Protein AF-A0A6V7RJF6-F1 (afdb_monomer_lite)

Organism: NCBI:txid2759181

InterPro domains:
  IPR000829 DAGK family [PF01219] (1-76)
  IPR000829 DAGK family [PS01069] (29-40)
  IPR000829 DAGK family [PTHR34299] (2-83)
  IPR033717 Undecaprenol kinase [cd14265] (2-76)
  IPR036945 Diacylglycerol kinase (DAGK) superfamily [G3DSA:1.10.287.3610] (1-80)

Sequence (84 aa):
MILISFLLGINSLEWLFIISAIFFVLITEVINTAIEYTVDLFTDSYSIYAKHAKDLGALAVLLASIYAVIIGMIILLPYLIQLF

Secondary structure (DSSP, 8-state):
-HHHHHHTT--HHHHHHHHHHHHHHHHHHHHHHHHHHHHHHH-SS--HHHHHHHHHHHHHHHHHHHHHHHHHHHHHHHHHHHT-

Foldseek 3Di:
DVVLCVVLVFDPVLVVQLVCLVVQLVVLLVVLVVQLVVLVVVDPDDDPVSVVSNVVSVVSSVVSNVSNVVSCCVGNVVSVVVVD

Structure (mmCIF, N/CA/C/O backbone):
data_AF-A0A6V7RJF6-F1
#
_entry.id   AF-A0A6V7RJF6-F1
#
loop_
_atom_site.group_PDB
_atom_site.id
_atom_site.type_symbol
_atom_site.label_atom_id
_atom_site.label_alt_id
_atom_site.label_comp_id
_atom_site.label_asym_id
_atom_site.label_entity_id
_atom_site.label_seq_id
_atom_site.pdbx_PDB_ins_code
_atom_site.Cartn_x
_atom_site.Cartn_y
_atom_site.Cartn_z
_atom_site.occupancy
_atom_site.B_iso_or_equiv
_atom_site.auth_seq_id
_atom_site.auth_comp_id
_atom_site.auth_asym_id
_atom_site.auth_atom_id
_atom_site.pdbx_PDB_model_num
ATOM 1 N N . MET A 1 1 ? -12.036 -4.598 4.900 1.00 78.50 1 MET A N 1
ATOM 2 C CA . MET A 1 1 ? -11.987 -3.420 5.794 1.00 78.50 1 MET A CA 1
ATOM 3 C C . MET A 1 1 ? -13.227 -2.558 5.644 1.00 78.50 1 MET A C 1
ATOM 5 O O . MET A 1 1 ? -14.017 -2.577 6.566 1.00 78.50 1 MET A O 1
ATOM 9 N N . ILE A 1 2 ? -13.475 -1.933 4.485 1.00 83.62 2 ILE A N 1
ATOM 10 C CA . ILE A 1 2 ? -14.570 -0.957 4.280 1.00 83.62 2 ILE A CA 1
ATOM 11 C C . ILE A 1 2 ? -15.944 -1.421 4.800 1.00 83.62 2 ILE A C 1
ATOM 13 O O . ILE A 1 2 ? -16.564 -0.712 5.585 1.00 83.62 2 ILE A O 1
ATOM 17 N N . LEU A 1 3 ? -16.416 -2.612 4.409 1.00 83.25 3 LEU A N 1
ATOM 18 C CA . LEU A 1 3 ? -17.734 -3.102 4.840 1.00 83.25 3 LEU A CA 1
ATOM 19 C C . LEU A 1 3 ? -17.820 -3.275 6.366 1.00 83.25 3 LEU A C 1
ATOM 21 O O . LEU A 1 3 ? -18.799 -2.875 6.982 1.00 83.25 3 LEU A O 1
ATOM 25 N N . ILE A 1 4 ? -16.772 -3.830 6.976 1.00 79.50 4 ILE A N 1
ATOM 26 C CA . ILE A 1 4 ? -16.700 -4.080 8.422 1.00 79.50 4 ILE A CA 1
ATOM 27 C C . ILE A 1 4 ? -16.637 -2.744 9.179 1.00 79.50 4 ILE A C 1
ATOM 29 O O . ILE A 1 4 ? -17.361 -2.551 10.147 1.00 79.50 4 ILE A O 1
ATOM 33 N N . SER A 1 5 ? -15.836 -1.795 8.692 1.00 81.44 5 SER A N 1
ATOM 34 C CA . SER A 1 5 ? -15.741 -0.430 9.222 1.00 81.44 5 SER A CA 1
ATOM 35 C C . SER A 1 5 ? -17.078 0.306 9.220 1.00 81.44 5 SER A C 1
ATOM 37 O O . SER A 1 5 ? -17.398 1.006 10.177 1.00 81.44 5 SER A O 1
ATOM 39 N N . PHE A 1 6 ? -17.868 0.132 8.157 1.00 81.50 6 PHE A N 1
ATOM 40 C CA . PHE A 1 6 ? -19.195 0.731 8.045 1.00 81.50 6 PHE A CA 1
ATOM 41 C C . PHE A 1 6 ? -20.189 0.116 9.034 1.00 81.50 6 PHE A C 1
ATOM 43 O O . PHE A 1 6 ? -20.945 0.843 9.669 1.00 81.50 6 PHE A O 1
ATOM 50 N N . LEU A 1 7 ? -20.153 -1.208 9.208 1.00 81.50 7 LEU A N 1
ATOM 51 C CA . LEU A 1 7 ? -21.026 -1.917 10.147 1.00 81.50 7 LEU A CA 1
ATOM 52 C C . LEU A 1 7 ? -20.714 -1.596 11.617 1.00 81.50 7 LEU A C 1
ATOM 54 O O . LEU A 1 7 ? -21.628 -1.581 12.435 1.00 81.50 7 LEU A O 1
ATOM 58 N N . LEU A 1 8 ? -19.446 -1.335 11.948 1.00 81.94 8 LEU A N 1
ATOM 59 C CA . LEU A 1 8 ? -18.995 -1.076 13.321 1.00 81.94 8 LEU A CA 1
ATOM 60 C C . LEU A 1 8 ? -19.102 0.398 13.749 1.00 81.94 8 LEU A C 1
ATOM 62 O O . LEU A 1 8 ? -18.851 0.703 14.910 1.00 81.94 8 LEU A O 1
ATOM 66 N N . GLY A 1 9 ? -19.482 1.311 12.847 1.00 82.50 9 GLY A N 1
ATOM 67 C CA . GLY A 1 9 ? -19.706 2.719 13.196 1.00 82.50 9 GLY A CA 1
ATOM 68 C C . GLY A 1 9 ? -18.453 3.456 13.688 1.00 82.50 9 GLY A C 1
ATOM 69 O O . GLY A 1 9 ? -18.546 4.264 14.609 1.00 82.50 9 GLY A O 1
ATOM 70 N N . ILE A 1 10 ? -17.290 3.169 13.093 1.00 86.81 10 ILE A N 1
ATOM 71 C CA . ILE A 1 10 ? -16.000 3.742 13.511 1.00 86.81 10 ILE A CA 1
ATOM 72 C C . ILE A 1 10 ? -15.917 5.265 13.275 1.00 86.81 10 ILE A C 1
ATOM 74 O O . ILE A 1 10 ? -16.587 5.819 12.400 1.00 86.81 10 ILE A O 1
ATOM 78 N N . ASN A 1 11 ? -15.053 5.950 14.027 1.00 90.62 11 ASN A N 1
ATOM 79 C CA . ASN A 1 11 ? -14.866 7.403 13.976 1.00 90.62 11 ASN A CA 1
ATOM 80 C C . ASN A 1 11 ? -14.209 7.863 12.653 1.00 90.62 11 ASN A C 1
ATOM 82 O O . ASN A 1 11 ? -13.466 7.126 12.006 1.00 90.62 11 ASN A O 1
ATOM 86 N N . SER A 1 12 ? -14.410 9.125 12.267 1.00 90.06 12 SER A N 1
ATOM 87 C CA . SER A 1 12 ? -13.816 9.770 11.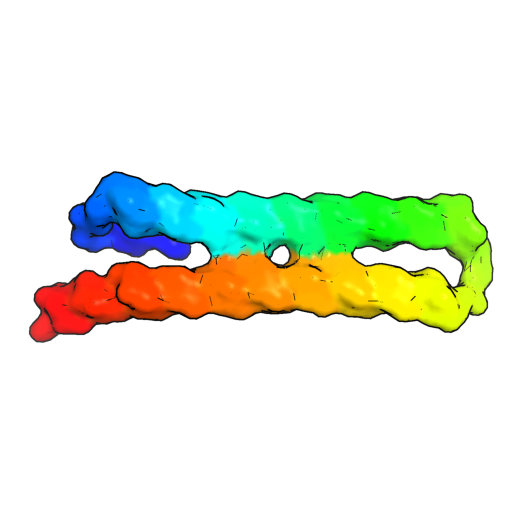086 1.00 90.06 12 SER A CA 1
ATOM 88 C C . SER A 1 12 ? -12.288 9.643 11.013 1.00 90.06 12 SER A C 1
ATOM 90 O O . SER A 1 12 ? -11.741 9.460 9.927 1.00 90.06 12 SER A O 1
ATOM 92 N N . LEU A 1 13 ? -11.584 9.717 12.151 1.00 92.25 13 LEU A N 1
ATOM 93 C CA . LEU A 1 13 ? -10.127 9.512 12.191 1.00 92.25 13 LEU A CA 1
ATOM 94 C C . LEU A 1 13 ? -9.740 8.064 11.866 1.00 92.25 13 LEU A C 1
ATOM 96 O O . LEU A 1 13 ? -8.783 7.829 11.136 1.00 92.25 13 LEU A O 1
ATOM 100 N N . GLU A 1 14 ? -10.497 7.092 12.363 1.00 92.31 14 GLU A N 1
ATOM 101 C CA . GLU A 1 14 ? -10.263 5.671 12.095 1.00 92.31 14 GLU A CA 1
ATOM 102 C C . GLU A 1 14 ? -10.551 5.339 10.626 1.00 92.31 14 GLU A C 1
ATOM 104 O O . GLU A 1 14 ? -9.791 4.611 9.984 1.00 92.31 14 GLU A O 1
ATOM 109 N N . TRP A 1 15 ? -11.582 5.961 10.050 1.00 91.94 15 TRP A N 1
ATOM 110 C CA . TRP A 1 15 ? -11.844 5.923 8.613 1.00 91.94 15 TRP A CA 1
ATOM 111 C C . TRP A 1 15 ? -10.677 6.449 7.785 1.00 91.94 15 TRP A C 1
ATOM 113 O O . TRP A 1 15 ? -10.318 5.820 6.7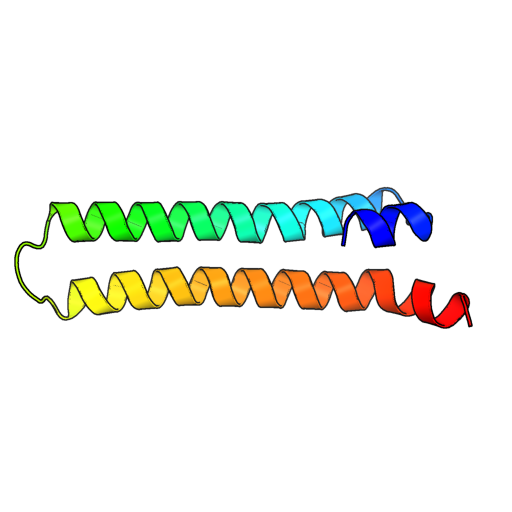90 1.00 91.94 15 TRP A O 1
ATOM 123 N N . LEU A 1 16 ? -10.062 7.562 8.193 1.00 94.50 16 LEU A N 1
ATOM 124 C CA . LEU A 1 16 ? -8.911 8.124 7.488 1.00 94.50 16 LEU A CA 1
ATOM 125 C C . LEU A 1 16 ? -7.752 7.121 7.425 1.00 94.50 16 LEU A C 1
ATOM 127 O O . LEU A 1 16 ? -7.163 6.949 6.360 1.00 94.50 16 LEU A O 1
ATOM 131 N N . PHE A 1 17 ? -7.468 6.420 8.527 1.00 94.38 17 PHE A N 1
ATOM 132 C CA . PHE A 1 17 ? -6.424 5.391 8.570 1.00 94.38 17 PHE A CA 1
ATOM 133 C C . PHE A 1 17 ? -6.775 4.141 7.756 1.00 94.38 17 PHE A C 1
ATOM 135 O O . PHE A 1 17 ? -5.909 3.554 7.112 1.00 94.38 17 PHE A O 1
ATOM 142 N N . ILE A 1 18 ? -8.042 3.722 7.738 1.00 94.19 18 ILE A N 1
ATOM 143 C CA . ILE A 1 18 ? -8.461 2.588 6.904 1.00 94.19 18 ILE A CA 1
ATOM 144 C C . ILE A 1 18 ? -8.378 2.933 5.418 1.00 94.19 18 ILE A C 1
ATOM 146 O O . ILE A 1 18 ? -7.906 2.123 4.621 1.00 94.19 18 ILE A O 1
ATOM 150 N N . ILE A 1 19 ? -8.800 4.138 5.038 1.00 94.88 19 ILE A N 1
ATOM 151 C CA . ILE A 1 19 ? -8.678 4.619 3.662 1.00 94.88 19 ILE A CA 1
ATOM 152 C C . ILE A 1 19 ? -7.198 4.743 3.291 1.00 94.88 19 ILE A C 1
ATOM 154 O O . ILE A 1 19 ? -6.809 4.258 2.230 1.00 94.88 19 ILE A O 1
ATOM 158 N N . SER A 1 20 ? -6.356 5.312 4.161 1.00 96.25 20 SER A N 1
ATOM 159 C CA . SER A 1 20 ? -4.922 5.435 3.887 1.00 96.25 20 SER A CA 1
ATOM 160 C C . SER A 1 20 ? -4.257 4.071 3.709 1.00 96.25 20 SER A C 1
ATOM 162 O O . SER A 1 20 ? -3.498 3.906 2.762 1.00 96.25 20 SER A O 1
ATOM 164 N N . ALA A 1 21 ? -4.589 3.075 4.534 1.00 96.50 21 ALA A N 1
ATOM 165 C CA . ALA A 1 21 ? -4.095 1.708 4.398 1.00 96.50 21 ALA A CA 1
ATOM 166 C C . ALA A 1 21 ? -4.426 1.094 3.028 1.00 96.50 21 ALA A C 1
ATOM 168 O O . ALA A 1 21 ? -3.553 0.520 2.378 1.00 96.50 21 ALA A O 1
ATOM 169 N N . ILE A 1 22 ? -5.670 1.248 2.567 1.00 95.62 22 ILE A N 1
ATOM 170 C CA . ILE A 1 22 ? -6.118 0.717 1.272 1.00 95.6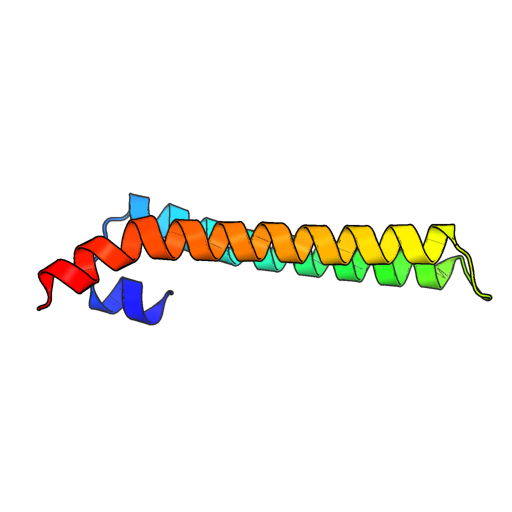2 22 ILE A CA 1
ATOM 171 C C . ILE A 1 22 ? -5.407 1.430 0.122 1.00 95.62 22 ILE A C 1
ATOM 173 O O . ILE A 1 22 ? -4.855 0.779 -0.763 1.00 95.62 22 ILE A O 1
ATOM 177 N N . PHE A 1 23 ? -5.390 2.764 0.140 1.00 97.06 23 PHE A N 1
ATOM 178 C CA . PHE A 1 23 ? -4.720 3.542 -0.898 1.00 97.06 23 PHE A CA 1
ATOM 179 C C . PHE A 1 23 ? -3.218 3.289 -0.922 1.00 97.06 23 PHE A C 1
ATOM 181 O O . PHE A 1 23 ? -2.638 3.269 -1.999 1.00 97.06 23 PHE A O 1
ATOM 188 N N . PHE A 1 24 ? -2.590 3.048 0.227 1.00 97.44 24 PHE A N 1
ATOM 189 C CA . PHE A 1 24 ? -1.169 2.745 0.287 1.00 97.44 24 PHE A CA 1
ATOM 190 C C . PHE A 1 24 ? -0.840 1.448 -0.459 1.00 97.44 24 PHE A C 1
ATOM 192 O O . PHE A 1 24 ? 0.031 1.466 -1.321 1.00 97.44 24 PHE A O 1
ATOM 199 N N . VAL A 1 25 ? -1.601 0.368 -0.233 1.00 97.88 25 VAL A N 1
ATOM 200 C CA . VAL A 1 25 ? -1.451 -0.891 -0.990 1.00 97.88 25 VAL A CA 1
ATOM 201 C C . VAL A 1 25 ? -1.630 -0.657 -2.490 1.00 97.88 25 VAL A C 1
ATOM 203 O O . VAL A 1 25 ? -0.792 -1.088 -3.277 1.00 97.88 25 VAL A O 1
ATOM 206 N N . LEU A 1 26 ? -2.678 0.070 -2.888 1.00 97.81 26 LEU A N 1
ATOM 207 C CA . LEU A 1 26 ? -2.948 0.356 -4.301 1.00 97.81 26 LEU A CA 1
ATOM 208 C C . LEU A 1 26 ? -1.833 1.180 -4.953 1.00 97.81 26 LEU A C 1
ATOM 210 O O . LEU A 1 26 ? -1.406 0.869 -6.059 1.00 97.81 26 LEU A O 1
ATOM 214 N N . ILE A 1 27 ? -1.342 2.218 -4.276 1.00 98.12 27 ILE A N 1
ATOM 215 C CA . ILE A 1 27 ? -0.243 3.052 -4.772 1.00 98.12 27 ILE A CA 1
ATOM 216 C C . ILE A 1 27 ? 1.013 2.202 -4.940 1.00 98.12 27 ILE A C 1
ATOM 218 O O . ILE A 1 27 ? 1.681 2.298 -5.967 1.00 98.12 27 ILE A O 1
ATOM 222 N N . THR A 1 28 ? 1.336 1.358 -3.960 1.00 98.00 28 THR A N 1
ATOM 223 C CA . THR A 1 28 ? 2.524 0.511 -4.046 1.00 98.00 28 THR A CA 1
ATOM 224 C C . THR A 1 28 ? 2.406 -0.545 -5.145 1.00 98.00 28 THR A C 1
ATOM 226 O O . THR A 1 28 ? 3.389 -0.783 -5.838 1.00 98.00 28 THR A O 1
ATOM 229 N N . GLU A 1 29 ? 1.219 -1.105 -5.382 1.00 97.88 29 GLU A N 1
ATOM 230 C CA . GLU A 1 29 ? 0.961 -2.035 -6.492 1.00 97.88 29 GLU A CA 1
ATOM 231 C C . GLU A 1 29 ? 1.159 -1.366 -7.861 1.00 97.88 29 GLU A C 1
ATOM 233 O O . GLU A 1 29 ? 1.809 -1.911 -8.758 1.00 97.88 29 GLU A O 1
ATOM 238 N N . VAL A 1 30 ? 0.648 -0.139 -8.010 1.00 98.19 30 VAL A N 1
ATOM 239 C CA . VAL A 1 30 ? 0.822 0.667 -9.226 1.00 98.19 30 VAL A CA 1
ATOM 240 C C . VAL A 1 30 ? 2.301 0.975 -9.457 1.00 98.19 30 VAL A C 1
ATOM 242 O O . VAL A 1 30 ? 2.783 0.865 -10.583 1.00 98.19 30 VAL A O 1
ATOM 245 N N . ILE A 1 31 ? 3.040 1.323 -8.400 1.00 97.12 31 ILE A N 1
ATOM 246 C CA . ILE A 1 31 ? 4.487 1.555 -8.479 1.00 97.12 31 ILE A CA 1
ATOM 247 C C . ILE A 1 31 ? 5.229 0.263 -8.843 1.00 97.12 31 ILE A C 1
ATOM 249 O O . ILE A 1 31 ? 6.097 0.313 -9.711 1.00 97.12 31 ILE A O 1
ATOM 253 N N . ASN A 1 32 ? 4.885 -0.884 -8.243 1.00 97.50 32 ASN A N 1
ATOM 254 C CA . ASN A 1 32 ? 5.483 -2.176 -8.593 1.00 97.50 32 ASN A CA 1
ATOM 255 C C . ASN A 1 32 ? 5.298 -2.480 -10.086 1.00 97.50 32 ASN A C 1
ATOM 257 O O . ASN A 1 32 ? 6.265 -2.736 -10.797 1.00 97.50 32 ASN A O 1
ATOM 261 N N . THR A 1 33 ? 4.072 -2.324 -10.582 1.00 96.88 33 THR A N 1
ATOM 262 C CA . THR A 1 33 ? 3.737 -2.521 -11.998 1.00 96.88 33 THR A CA 1
ATOM 263 C C . THR A 1 33 ? 4.509 -1.555 -12.908 1.00 96.88 33 THR A C 1
ATOM 265 O O . THR A 1 33 ? 5.018 -1.943 -13.958 1.00 96.88 33 THR A O 1
ATOM 268 N N . ALA A 1 34 ? 4.646 -0.285 -12.512 1.00 96.75 34 ALA A N 1
ATOM 269 C CA . ALA A 1 34 ? 5.425 0.697 -13.266 1.00 96.75 34 ALA A CA 1
ATOM 270 C C . ALA A 1 34 ? 6.919 0.332 -13.330 1.00 96.75 34 ALA A C 1
ATOM 272 O O . ALA A 1 34 ? 7.549 0.496 -14.379 1.00 96.75 34 ALA A O 1
ATOM 273 N N . ILE A 1 35 ? 7.486 -0.185 -12.234 1.00 94.62 35 ILE A N 1
ATOM 274 C CA . ILE A 1 35 ? 8.864 -0.690 -12.191 1.00 94.62 35 ILE A CA 1
ATOM 275 C C . ILE A 1 35 ? 9.008 -1.904 -13.107 1.00 94.62 35 ILE A C 1
ATOM 277 O O . ILE A 1 35 ? 9.943 -1.933 -13.902 1.00 94.62 35 ILE A O 1
ATOM 281 N N . GLU A 1 36 ? 8.085 -2.866 -13.050 1.00 94.38 36 GLU A N 1
ATOM 282 C CA . GLU A 1 36 ? 8.092 -4.043 -13.924 1.00 94.38 36 GLU A CA 1
ATOM 283 C C . GLU A 1 36 ? 8.112 -3.647 -15.403 1.00 94.38 36 GLU A C 1
ATOM 285 O O . GLU A 1 36 ? 9.023 -4.056 -16.122 1.00 94.38 36 GLU A O 1
ATOM 290 N N . TYR A 1 37 ? 7.197 -2.768 -15.831 1.00 95.25 37 TYR A N 1
ATOM 291 C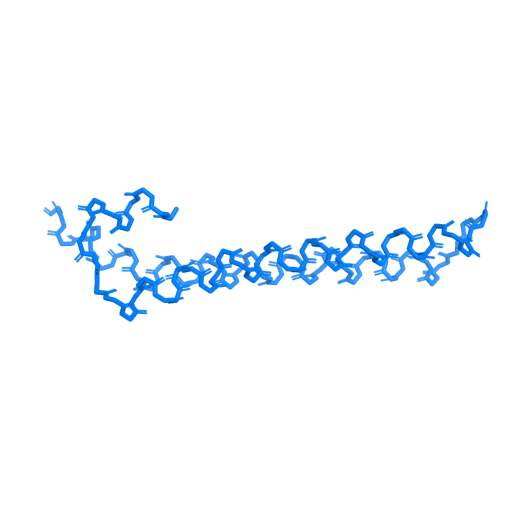 CA . TYR A 1 37 ? 7.166 -2.269 -17.209 1.00 95.25 37 TYR A CA 1
ATOM 292 C C . TYR A 1 37 ? 8.428 -1.503 -17.601 1.00 95.25 37 TYR A C 1
ATOM 294 O O . TYR A 1 37 ? 8.907 -1.634 -18.726 1.00 95.25 37 TYR A O 1
ATOM 302 N N . THR A 1 38 ? 8.983 -0.704 -16.687 1.00 94.12 38 THR A N 1
ATOM 303 C CA . THR A 1 38 ? 10.224 0.035 -16.950 1.00 94.12 38 THR A CA 1
ATOM 304 C C . THR A 1 38 ? 11.388 -0.930 -17.141 1.00 94.12 38 THR A C 1
ATOM 306 O O . THR A 1 38 ? 12.163 -0.784 -18.078 1.00 94.12 38 THR A O 1
ATOM 309 N N . VAL A 1 39 ? 11.511 -1.939 -16.281 1.00 92.44 39 VAL A N 1
ATOM 310 C CA . VAL A 1 39 ? 12.568 -2.951 -16.365 1.00 92.44 39 VAL A CA 1
ATOM 311 C C . VAL A 1 39 ? 12.451 -3.763 -17.657 1.00 92.44 39 VAL A C 1
ATOM 313 O O . VAL A 1 39 ? 13.465 -3.974 -18.325 1.00 92.44 39 VAL A O 1
ATOM 316 N N . ASP A 1 40 ? 11.230 -4.156 -18.027 1.00 90.81 40 ASP A N 1
ATOM 317 C CA . ASP A 1 40 ? 10.950 -4.929 -19.241 1.00 90.81 40 ASP A CA 1
ATOM 318 C C . ASP A 1 40 ? 11.197 -4.127 -20.524 1.00 90.81 40 ASP A C 1
ATOM 320 O O . ASP A 1 40 ? 11.565 -4.705 -21.541 1.00 90.81 40 ASP A O 1
ATOM 324 N N . LEU A 1 41 ? 11.087 -2.794 -20.480 1.00 92.12 41 LEU A N 1
ATOM 325 C CA . LEU A 1 41 ? 11.426 -1.927 -21.613 1.00 92.12 41 LEU A CA 1
ATOM 326 C C . LEU A 1 41 ? 12.931 -1.921 -21.940 1.00 92.12 41 LEU A C 1
ATOM 328 O O . LEU A 1 41 ? 13.302 -1.737 -23.096 1.00 92.12 41 LEU A O 1
ATOM 332 N N . PHE A 1 42 ? 13.801 -2.077 -20.936 1.00 86.88 42 PHE A N 1
ATOM 333 C CA . PHE A 1 42 ? 15.259 -1.973 -21.105 1.00 86.88 42 PHE A CA 1
ATOM 334 C C . PHE A 1 42 ? 15.986 -3.327 -21.126 1.00 86.88 42 PHE A C 1
ATOM 336 O O . PHE A 1 42 ? 17.201 -3.358 -21.329 1.00 86.88 42 PHE A O 1
ATOM 343 N N . THR A 1 43 ? 15.285 -4.436 -20.880 1.00 82.44 43 THR A N 1
ATOM 344 C CA . THR A 1 43 ? 15.895 -5.753 -20.654 1.00 82.44 43 THR A CA 1
ATOM 345 C C . THR A 1 43 ? 15.300 -6.809 -21.588 1.00 82.44 43 THR A C 1
ATOM 347 O O . THR A 1 43 ? 14.274 -7.402 -21.280 1.00 82.44 43 THR A O 1
ATOM 350 N N . ASP A 1 44 ? 15.998 -7.118 -22.685 1.00 76.00 44 ASP A N 1
ATOM 351 C CA . ASP A 1 44 ? 15.603 -8.187 -23.626 1.00 76.00 44 ASP A CA 1
ATOM 352 C C . ASP A 1 44 ? 16.079 -9.596 -23.204 1.00 76.00 44 ASP A C 1
ATOM 354 O O . ASP A 1 44 ? 15.669 -10.60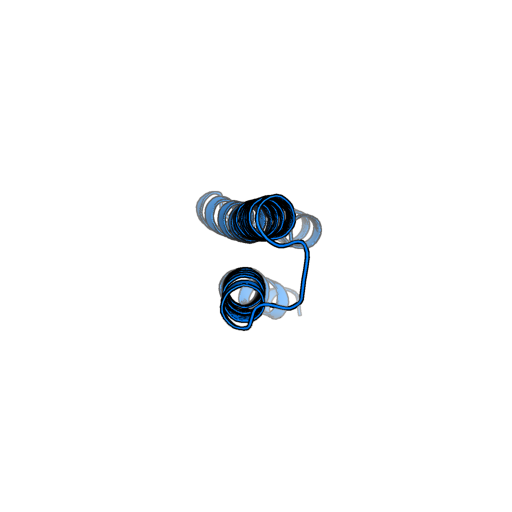8 -23.771 1.00 76.00 44 ASP A O 1
ATOM 358 N N . SER A 1 45 ? 16.977 -9.695 -22.217 1.00 79.31 45 SER A N 1
ATOM 359 C CA . SER A 1 45 ? 17.545 -10.961 -21.726 1.00 79.31 45 SER A CA 1
ATOM 360 C C . SER A 1 45 ? 17.747 -10.930 -20.214 1.00 79.31 45 SER A C 1
ATOM 362 O O . SER A 1 45 ? 17.844 -9.860 -19.624 1.00 79.31 45 SER A O 1
ATOM 364 N N . TYR A 1 46 ? 17.804 -12.093 -19.560 1.00 78.94 46 TYR A N 1
ATOM 365 C CA . TYR A 1 46 ? 17.881 -12.173 -18.097 1.00 78.94 46 TYR A CA 1
ATOM 366 C C . TYR A 1 46 ? 19.004 -11.294 -17.510 1.00 78.94 46 TYR A C 1
ATOM 368 O O . TYR A 1 46 ? 20.186 -11.510 -17.774 1.00 78.94 46 TYR A O 1
ATOM 376 N N . SER A 1 47 ? 18.621 -10.340 -16.656 1.00 89.31 47 SER A N 1
ATOM 377 C CA . SER A 1 47 ? 19.528 -9.466 -15.909 1.00 89.31 47 SER A CA 1
ATOM 378 C C . SER A 1 47 ? 19.302 -9.638 -14.410 1.00 89.31 47 SER A C 1
ATOM 380 O O . SER A 1 47 ? 18.175 -9.567 -13.917 1.00 89.31 47 SER A O 1
ATOM 382 N N . ILE A 1 48 ? 20.386 -9.832 -13.655 1.00 91.25 48 ILE A N 1
ATOM 383 C CA . ILE A 1 48 ? 20.316 -9.949 -12.192 1.00 91.25 48 ILE A CA 1
ATOM 384 C C . ILE A 1 48 ? 19.781 -8.662 -11.546 1.00 91.25 48 ILE A C 1
ATOM 386 O O . ILE A 1 48 ? 19.026 -8.717 -10.580 1.00 91.25 48 ILE A O 1
ATOM 390 N N . TYR A 1 49 ? 20.100 -7.502 -12.126 1.00 90.44 49 TYR A N 1
ATOM 391 C CA . TYR A 1 49 ? 19.611 -6.208 -11.653 1.00 90.44 49 TYR A CA 1
ATOM 392 C C . TYR A 1 49 ? 18.119 -6.025 -11.937 1.00 90.44 49 TYR A C 1
ATOM 394 O O . TYR A 1 49 ? 17.399 -5.517 -11.082 1.00 90.44 49 TYR A O 1
ATOM 402 N N . ALA A 1 50 ? 17.643 -6.497 -13.096 1.00 91.25 50 ALA A N 1
ATOM 403 C CA . ALA A 1 50 ? 16.219 -6.515 -13.430 1.00 91.25 50 ALA A CA 1
ATOM 404 C C . ALA A 1 50 ? 15.429 -7.362 -12.424 1.00 91.25 50 ALA A C 1
ATOM 406 O O . ALA A 1 50 ? 14.401 -6.922 -11.912 1.00 91.25 50 ALA A O 1
ATOM 407 N N . LYS A 1 51 ? 15.956 -8.542 -12.073 1.00 92.19 51 LYS A N 1
ATOM 408 C CA . LYS A 1 51 ? 15.376 -9.389 -11.028 1.00 92.19 51 LYS A CA 1
ATOM 409 C C . LYS A 1 51 ? 15.301 -8.654 -9.687 1.00 92.19 51 LYS A C 1
ATOM 411 O O . LYS A 1 51 ? 14.233 -8.597 -9.093 1.00 92.19 51 LYS A O 1
ATOM 416 N N . HIS A 1 52 ? 16.398 -8.041 -9.241 1.00 94.62 52 HIS A N 1
ATOM 417 C CA . HIS A 1 52 ? 16.408 -7.294 -7.981 1.00 94.62 52 HIS A CA 1
ATOM 418 C C . HIS A 1 52 ? 15.417 -6.126 -7.960 1.00 94.62 52 HIS A C 1
ATOM 420 O O . HIS A 1 52 ? 14.769 -5.908 -6.940 1.00 94.62 52 HIS A O 1
ATOM 426 N N . ALA A 1 53 ? 15.267 -5.393 -9.065 1.00 93.81 53 ALA A N 1
ATOM 427 C CA . ALA A 1 53 ? 14.294 -4.308 -9.158 1.00 93.81 53 ALA A CA 1
ATOM 428 C C . ALA A 1 53 ? 12.850 -4.816 -8.990 1.00 93.81 53 ALA A C 1
ATOM 430 O O . ALA A 1 53 ? 12.093 -4.238 -8.210 1.00 93.81 53 ALA A O 1
ATOM 431 N N . LYS A 1 54 ? 12.493 -5.925 -9.654 1.00 93.56 54 LYS A N 1
ATOM 432 C CA . LYS A 1 54 ? 11.170 -6.558 -9.519 1.00 93.56 54 LYS A CA 1
ATOM 433 C C . LYS A 1 54 ? 10.940 -7.120 -8.112 1.00 93.56 54 LYS A C 1
ATOM 435 O O . LYS A 1 54 ? 9.898 -6.868 -7.515 1.00 93.56 54 LYS A O 1
ATOM 440 N N . ASP A 1 55 ? 11.936 -7.798 -7.539 1.00 96.44 55 ASP A N 1
ATOM 441 C CA . ASP A 1 55 ? 11.857 -8.349 -6.178 1.00 96.44 55 ASP A CA 1
ATOM 442 C C . ASP A 1 55 ? 11.627 -7.240 -5.129 1.00 96.44 55 ASP A C 1
ATOM 444 O O . ASP A 1 55 ? 10.841 -7.409 -4.195 1.00 96.44 55 ASP A O 1
ATOM 448 N N . LEU A 1 56 ? 12.280 -6.081 -5.286 1.00 96.50 56 LEU A N 1
ATOM 449 C CA . LEU A 1 56 ? 12.094 -4.926 -4.401 1.00 96.50 56 LEU A CA 1
ATOM 450 C C . LEU A 1 56 ? 10.715 -4.275 -4.556 1.00 96.50 56 LEU A C 1
ATOM 452 O O . LEU A 1 56 ? 10.134 -3.848 -3.557 1.00 96.50 56 LEU A O 1
ATOM 456 N N . GLY A 1 57 ? 10.183 -4.211 -5.778 1.00 95.56 57 GLY A N 1
ATOM 457 C CA . GLY A 1 57 ? 8.823 -3.735 -6.024 1.00 95.56 57 GLY A CA 1
ATOM 458 C C . GLY A 1 57 ? 7.781 -4.621 -5.330 1.00 95.56 57 GLY A C 1
ATOM 459 O O . GLY A 1 57 ? 6.955 -4.121 -4.564 1.00 95.56 57 GLY A O 1
ATOM 460 N N . ALA A 1 58 ? 7.896 -5.943 -5.481 1.00 95.56 58 ALA A N 1
ATOM 461 C CA . ALA A 1 58 ? 7.026 -6.903 -4.805 1.00 95.56 58 ALA A CA 1
ATOM 462 C C . ALA A 1 58 ? 7.157 -6.831 -3.271 1.00 95.56 58 ALA A C 1
ATOM 464 O O . ALA A 1 58 ? 6.161 -6.892 -2.544 1.00 95.56 58 ALA A O 1
ATOM 465 N N . LEU A 1 59 ? 8.377 -6.638 -2.755 1.00 97.56 59 LEU A N 1
ATOM 466 C CA . LEU A 1 59 ? 8.611 -6.430 -1.325 1.00 97.56 59 LEU A CA 1
ATOM 467 C C . LEU A 1 59 ? 7.911 -5.165 -0.808 1.00 97.56 59 LEU A C 1
ATOM 469 O O . LEU A 1 59 ? 7.362 -5.181 0.294 1.00 97.56 59 LEU A O 1
ATOM 473 N N . ALA A 1 60 ? 7.895 -4.081 -1.585 1.00 97.69 60 ALA A N 1
ATOM 474 C CA . ALA A 1 60 ? 7.187 -2.866 -1.202 1.00 97.69 60 ALA A CA 1
ATOM 475 C C . ALA A 1 60 ? 5.680 -3.134 -1.041 1.00 97.69 60 ALA A C 1
ATOM 477 O O . ALA A 1 60 ? 5.093 -2.734 -0.033 1.00 97.69 60 ALA A O 1
ATOM 478 N N . VAL A 1 61 ? 5.065 -3.866 -1.979 1.00 97.75 61 VAL A N 1
ATOM 479 C CA . VAL A 1 61 ? 3.642 -4.252 -1.907 1.00 97.75 61 VAL A CA 1
ATOM 480 C C . VAL A 1 61 ? 3.369 -5.104 -0.667 1.00 97.75 61 VAL A C 1
ATOM 482 O O . VAL A 1 61 ? 2.372 -4.897 0.033 1.00 97.75 61 VAL A O 1
ATOM 485 N N . LEU A 1 62 ? 4.274 -6.033 -0.345 1.00 97.81 62 LEU A N 1
ATOM 486 C CA . LEU A 1 62 ? 4.180 -6.849 0.864 1.00 97.81 62 LEU A CA 1
ATOM 487 C C . LEU A 1 62 ? 4.200 -5.982 2.131 1.00 97.81 62 LEU A C 1
ATOM 489 O O . LEU A 1 62 ? 3.357 -6.162 3.010 1.00 97.81 62 LEU A O 1
ATOM 493 N N . LEU A 1 63 ? 5.118 -5.017 2.220 1.00 98.12 63 LEU A N 1
ATOM 494 C CA . LEU A 1 63 ? 5.193 -4.093 3.355 1.00 98.12 63 LEU A CA 1
ATOM 495 C C . LEU A 1 63 ? 3.928 -3.232 3.476 1.00 98.12 63 LEU A C 1
ATOM 497 O O . LEU A 1 63 ? 3.407 -3.065 4.580 1.00 98.12 63 LEU A O 1
ATOM 501 N N . ALA A 1 64 ? 3.390 -2.744 2.356 1.00 97.75 64 ALA A N 1
ATOM 502 C CA . ALA A 1 64 ? 2.127 -2.010 2.336 1.00 97.75 64 ALA A CA 1
ATOM 503 C C . ALA A 1 64 ? 0.949 -2.881 2.808 1.00 97.75 64 ALA A C 1
ATOM 505 O O . ALA A 1 64 ? 0.095 -2.424 3.571 1.00 97.75 64 ALA A O 1
ATOM 506 N N . SER A 1 65 ? 0.933 -4.159 2.424 1.00 97.44 65 SER A N 1
ATOM 507 C CA . SER A 1 65 ? -0.087 -5.123 2.851 1.00 97.44 65 SER A CA 1
ATOM 508 C C . SER A 1 65 ? 0.001 -5.426 4.349 1.00 97.44 65 SER A C 1
ATOM 510 O O . SER A 1 65 ? -1.023 -5.470 5.031 1.00 97.44 65 SER A O 1
ATOM 512 N N . ILE A 1 66 ? 1.215 -5.566 4.895 1.00 97.94 66 ILE A N 1
ATOM 513 C CA . ILE A 1 66 ? 1.437 -5.720 6.342 1.00 97.94 66 ILE A CA 1
ATOM 514 C C . ILE A 1 66 ? 0.945 -4.480 7.091 1.00 97.94 66 ILE A C 1
ATOM 516 O O . ILE A 1 66 ? 0.235 -4.612 8.089 1.00 97.94 66 ILE A O 1
ATOM 520 N N . TYR A 1 67 ? 1.267 -3.280 6.598 1.00 96.94 67 TYR A N 1
ATOM 521 C CA . TYR A 1 67 ? 0.762 -2.031 7.169 1.00 96.94 67 TYR A CA 1
ATOM 522 C C . TYR A 1 67 ? -0.770 -2.015 7.214 1.00 96.94 67 TYR A C 1
ATOM 524 O O . TYR A 1 67 ? -1.350 -1.720 8.261 1.00 96.94 67 TYR A O 1
ATOM 532 N N . ALA A 1 68 ? -1.429 -2.415 6.124 1.00 96.81 68 ALA A N 1
ATOM 533 C CA . ALA A 1 68 ? -2.880 -2.501 6.095 1.00 96.81 68 ALA A CA 1
ATOM 534 C C . ALA A 1 68 ? -3.417 -3.471 7.156 1.00 96.81 68 ALA A C 1
ATOM 536 O O . ALA A 1 68 ? -4.307 -3.102 7.919 1.00 96.81 68 ALA A O 1
ATOM 537 N N . VAL A 1 69 ? -2.846 -4.674 7.280 1.00 96.25 69 VAL A N 1
ATOM 538 C CA . VAL A 1 69 ? -3.251 -5.650 8.308 1.00 96.25 69 VAL A CA 1
ATOM 539 C C . VAL A 1 69 ? -3.085 -5.087 9.723 1.00 96.25 69 VAL A C 1
ATOM 541 O O . VAL A 1 69 ? -3.998 -5.226 10.535 1.00 96.25 69 VAL A O 1
ATOM 544 N N . ILE A 1 70 ? -1.974 -4.404 10.014 1.00 96.69 70 ILE A N 1
ATOM 545 C CA . ILE A 1 70 ? -1.728 -3.769 11.319 1.00 96.69 70 ILE A CA 1
ATOM 546 C C . ILE A 1 70 ? -2.809 -2.729 11.633 1.00 96.69 70 ILE A C 1
ATOM 548 O O . ILE A 1 70 ? -3.400 -2.777 12.710 1.00 96.69 70 ILE A O 1
ATOM 552 N N . ILE A 1 71 ? -3.118 -1.834 10.691 1.00 95.12 71 ILE A N 1
ATOM 553 C CA . ILE A 1 71 ? -4.184 -0.835 10.859 1.00 95.12 71 ILE A CA 1
ATOM 554 C C . ILE A 1 71 ? -5.541 -1.512 11.081 1.00 95.12 71 ILE A C 1
ATOM 556 O O . ILE A 1 71 ? -6.294 -1.122 11.973 1.00 95.12 71 ILE A O 1
ATOM 560 N N . GLY A 1 72 ? -5.835 -2.564 10.316 1.00 92.38 72 GLY A N 1
ATOM 561 C CA . GLY A 1 72 ? -7.052 -3.355 10.471 1.00 92.38 72 GLY A CA 1
ATOM 562 C C . GLY A 1 72 ? -7.179 -3.971 11.856 1.00 92.38 72 GLY A C 1
ATOM 563 O O . GLY A 1 72 ? -8.250 -3.899 12.446 1.00 92.38 72 GLY A O 1
ATOM 564 N N . MET A 1 73 ? -6.099 -4.532 12.401 1.00 92.56 73 MET A N 1
ATOM 565 C CA . MET A 1 73 ? -6.100 -5.089 13.754 1.00 92.56 73 MET A CA 1
ATOM 566 C C . MET A 1 73 ? -6.254 -4.002 14.819 1.00 92.56 73 MET A C 1
ATOM 568 O O . MET A 1 73 ? -7.050 -4.168 15.731 1.00 92.56 73 MET A O 1
ATOM 572 N N . ILE A 1 74 ? -5.544 -2.880 14.707 1.00 93.06 74 ILE A N 1
ATOM 573 C CA . ILE A 1 74 ? -5.615 -1.809 15.712 1.00 93.06 74 ILE A CA 1
ATOM 574 C C . ILE A 1 74 ? -7.018 -1.198 15.772 1.00 93.06 74 ILE A C 1
ATOM 576 O O . ILE A 1 74 ? -7.523 -0.939 16.860 1.00 93.06 74 ILE A O 1
ATOM 580 N N . ILE A 1 75 ? -7.648 -0.985 14.614 1.00 92.12 75 ILE A N 1
ATOM 581 C CA . ILE A 1 75 ? -8.937 -0.295 14.536 1.00 92.12 75 ILE A CA 1
ATOM 582 C C . ILE A 1 75 ? -10.106 -1.264 14.674 1.00 92.12 75 ILE A C 1
ATOM 584 O O . ILE A 1 75 ? -11.018 -0.990 15.434 1.00 92.12 75 ILE A O 1
ATOM 588 N N . LEU A 1 76 ? -10.132 -2.391 13.958 1.00 88.62 76 LEU A N 1
ATOM 589 C CA . LEU A 1 76 ? -11.327 -3.247 13.914 1.00 88.62 76 LEU A CA 1
ATOM 590 C C . LEU A 1 76 ? -11.403 -4.226 15.091 1.00 88.62 76 LEU A C 1
ATOM 592 O O . LEU A 1 76 ? -12.504 -4.600 15.487 1.00 88.62 76 LEU A O 1
ATOM 596 N N . LEU A 1 77 ? -10.268 -4.653 15.656 1.00 88.12 77 LEU A N 1
ATOM 597 C CA . LEU A 1 77 ? -10.256 -5.669 16.714 1.00 88.12 77 LEU A CA 1
ATOM 598 C C . LEU A 1 77 ? -10.964 -5.210 18.004 1.00 88.12 77 LEU A C 1
ATOM 600 O O . LEU A 1 77 ? -11.756 -5.995 18.522 1.00 88.12 77 LEU A O 1
ATOM 604 N N . PRO A 1 78 ? -10.778 -3.971 18.511 1.00 87.88 78 PRO A N 1
ATOM 605 C CA . PRO A 1 78 ? -11.502 -3.496 19.693 1.00 87.88 78 PRO A CA 1
ATOM 606 C C . PRO A 1 78 ? -13.021 -3.485 19.494 1.00 87.88 78 PRO A C 1
ATOM 608 O O . PRO A 1 78 ? -13.758 -3.926 20.371 1.00 87.88 78 PRO A O 1
ATOM 611 N N . TYR A 1 79 ? -13.485 -3.041 18.323 1.00 87.00 79 TYR A N 1
ATOM 612 C CA . TYR A 1 79 ? -14.910 -3.010 17.990 1.00 87.00 79 TYR A CA 1
ATOM 613 C C . TYR A 1 79 ? -15.499 -4.418 17.840 1.00 87.00 79 TYR A C 1
ATOM 615 O O . TYR A 1 79 ? -16.627 -4.657 18.258 1.00 87.00 79 TYR A O 1
ATOM 623 N N . LEU A 1 80 ? -14.736 -5.368 17.283 1.00 84.25 80 LEU A N 1
ATOM 624 C CA . LEU A 1 80 ? -15.154 -6.769 17.201 1.00 84.25 80 LEU A CA 1
ATOM 625 C C . LEU A 1 80 ? -15.254 -7.417 18.584 1.00 84.25 80 LEU A C 1
ATOM 627 O O . LEU A 1 80 ? -16.197 -8.159 18.822 1.00 84.25 80 LEU A O 1
ATOM 631 N N . ILE A 1 81 ? -14.319 -7.128 19.493 1.00 86.94 81 ILE A N 1
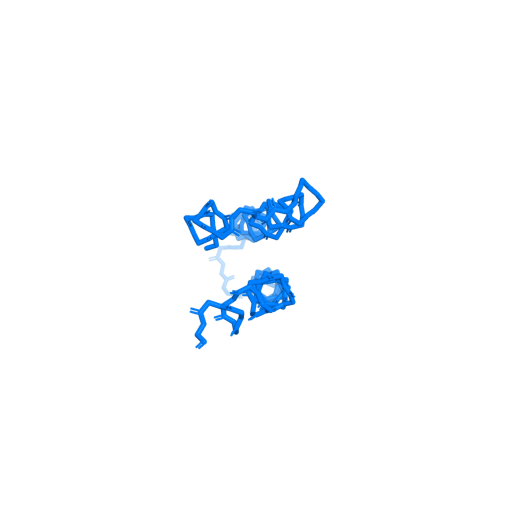ATOM 632 C CA . ILE A 1 81 ? -14.357 -7.649 20.868 1.00 86.94 81 ILE A CA 1
ATOM 633 C C . ILE A 1 81 ? -15.551 -7.078 21.638 1.00 86.94 81 ILE A C 1
ATOM 635 O O . ILE A 1 81 ? -16.162 -7.807 22.401 1.00 86.94 81 ILE A O 1
ATOM 639 N N . GLN A 1 82 ? -15.907 -5.807 21.434 1.00 84.50 82 GLN A N 1
ATOM 640 C CA . GLN A 1 82 ? -17.069 -5.191 22.091 1.00 84.50 82 GLN A CA 1
ATOM 641 C C . GLN A 1 82 ? -18.423 -5.697 21.569 1.00 84.50 82 GLN A C 1
ATOM 643 O O . GLN A 1 82 ? -19.444 -5.468 22.214 1.00 84.50 82 GLN A O 1
ATOM 648 N N . LEU A 1 83 ? -18.448 -6.336 20.396 1.00 77.69 83 LEU A N 1
ATOM 649 C CA . LEU A 1 83 ? -19.667 -6.878 19.794 1.00 77.69 83 LEU A CA 1
ATOM 650 C C . LEU A 1 83 ? -20.088 -8.231 20.405 1.00 77.69 83 LEU A C 1
ATOM 652 O O . LEU A 1 83 ? -21.240 -8.629 20.230 1.00 77.69 83 LEU A O 1
ATOM 656 N N . PHE A 1 84 ? -19.173 -8.925 21.091 1.00 70.19 84 PHE A N 1
ATOM 657 C CA . PHE A 1 84 ? -19.389 -10.217 21.757 1.00 70.19 84 PHE A CA 1
ATOM 658 C C . PHE A 1 84 ? -19.372 -10.070 23.281 1.00 70.19 84 PHE A C 1
ATOM 660 O O . PHE A 1 84 ? -20.121 -10.833 23.932 1.00 70.19 84 PHE A O 1
#

Radius of gyration: 17.49 Å; chains: 1; bounding box: 41×22×46 Å

pLDDT: mean 91.45, std 6.49, range [70.19, 98.19]